Protein AF-C5TC11-F1 (afdb_monomer_lite)

Secondary structure (DSSP, 8-state):
----HHHHHHHHHHHHHTTSEEEESSGGG-EEEEPP-TT--TTTSS--S----

Sequence (53 aa):
MGDSQRTVQRALADLEATGQVRAIGQARARRWLAAPLVGFTTILLLPTAQANP

Foldseek 3Di:
DDCDPVNVVVVLVVCVVVVQWDWDDDDPNTDIGGRPPPPPPVVVVPDVPDPDD

Radius of gyration: 17.47 Å; chains: 1; bounding box: 36×23×49 Å

pLDDT: mean 72.28, std 13.13, range [41.22, 90.5]

Structure (mmCIF, N/CA/C/O backbone):
data_AF-C5TC11-F1
#
_entry.id   AF-C5TC11-F1
#
loop_
_atom_site.group_PDB
_atom_site.id
_atom_site.type_symbol
_atom_site.label_atom_id
_atom_site.label_alt_id
_atom_site.label_comp_id
_atom_site.label_asym_id
_atom_site.label_entity_id
_atom_site.label_seq_id
_atom_site.pdbx_PDB_ins_code
_atom_site.Cartn_x
_atom_site.Cartn_y
_atom_site.Cartn_z
_atom_site.occupancy
_atom_site.B_iso_or_equiv
_atom_site.auth_seq_id
_atom_site.auth_comp_id
_atom_site.auth_asym_id
_atom_site.auth_atom_id
_atom_site.pdbx_PDB_model_num
ATOM 1 N N . MET A 1 1 ? 26.040 -8.590 -5.233 1.00 50.62 1 MET A N 1
ATOM 2 C CA . MET A 1 1 ? 24.908 -8.882 -6.135 1.00 50.62 1 MET A CA 1
ATOM 3 C C . MET A 1 1 ? 23.800 -7.930 -5.732 1.00 50.62 1 MET A C 1
ATOM 5 O O . MET A 1 1 ? 23.090 -8.187 -4.773 1.00 50.62 1 MET A O 1
ATOM 9 N N . GLY A 1 2 ? 23.841 -6.725 -6.300 1.00 56.03 2 GLY A N 1
ATOM 10 C CA . GLY A 1 2 ? 22.979 -5.630 -5.873 1.00 56.03 2 GLY A CA 1
ATOM 11 C C . GLY A 1 2 ? 21.560 -5.916 -6.316 1.00 56.03 2 GLY A C 1
ATOM 12 O O . GLY A 1 2 ? 21.311 -6.053 -7.515 1.00 56.03 2 GLY A O 1
ATOM 13 N N . ASP A 1 3 ? 20.657 -6.021 -5.352 1.00 59.81 3 ASP A N 1
ATOM 14 C CA . ASP A 1 3 ? 19.233 -5.994 -5.615 1.00 59.81 3 ASP A CA 1
ATOM 15 C C . ASP A 1 3 ? 18.948 -4.666 -6.328 1.00 59.81 3 ASP A C 1
ATOM 17 O O . ASP A 1 3 ? 19.115 -3.582 -5.765 1.00 59.81 3 ASP A O 1
ATOM 21 N N . SER A 1 4 ? 18.749 -4.737 -7.645 1.00 81.75 4 SER A N 1
ATOM 22 C CA . SER A 1 4 ? 18.770 -3.556 -8.506 1.00 81.75 4 SER A CA 1
ATOM 23 C C . SER A 1 4 ? 17.738 -2.552 -8.004 1.00 81.75 4 SER A C 1
ATOM 25 O O . SER A 1 4 ? 16.624 -2.934 -7.665 1.00 81.75 4 SER A O 1
ATOM 27 N N . GLN A 1 5 ? 18.048 -1.255 -8.035 1.00 79.38 5 GLN A N 1
ATOM 28 C CA . GLN A 1 5 ? 17.093 -0.185 -7.702 1.00 79.38 5 GLN A CA 1
ATOM 29 C C . GLN A 1 5 ? 15.726 -0.380 -8.391 1.00 79.38 5 GLN A C 1
ATOM 31 O O . GLN A 1 5 ? 14.678 -0.102 -7.817 1.00 79.38 5 GLN A O 1
ATOM 36 N N . ARG A 1 6 ? 15.743 -0.930 -9.608 1.00 83.50 6 ARG A N 1
ATOM 37 C CA . ARG A 1 6 ? 14.570 -1.329 -10.393 1.00 83.50 6 ARG A CA 1
ATOM 38 C C . ARG A 1 6 ? 13.729 -2.445 -9.749 1.00 83.50 6 ARG A C 1
ATOM 40 O O . ARG A 1 6 ? 12.513 -2.418 -9.895 1.00 83.50 6 ARG A O 1
ATOM 47 N N . THR A 1 7 ? 14.343 -3.406 -9.057 1.00 85.88 7 THR A N 1
ATOM 48 C CA . THR A 1 7 ? 13.647 -4.437 -8.266 1.00 85.88 7 THR A CA 1
ATOM 49 C C . THR A 1 7 ? 12.926 -3.796 -7.085 1.00 85.88 7 THR A C 1
ATOM 51 O O . THR A 1 7 ? 11.730 -4.010 -6.919 1.00 85.88 7 THR A O 1
ATOM 54 N N . VAL A 1 8 ? 13.610 -2.924 -6.337 1.00 83.88 8 VAL A N 1
ATOM 55 C CA . VAL A 1 8 ? 13.017 -2.189 -5.206 1.00 83.88 8 VAL A CA 1
ATOM 56 C C . VAL A 1 8 ? 11.862 -1.292 -5.667 1.00 83.88 8 VAL A C 1
ATOM 58 O O . VAL A 1 8 ? 10.809 -1.270 -5.042 1.00 83.88 8 VAL A O 1
ATOM 61 N N . GLN A 1 9 ? 12.016 -0.589 -6.794 1.00 87.00 9 GLN A N 1
ATOM 62 C CA . GLN A 1 9 ? 10.952 0.239 -7.372 1.00 87.00 9 GLN A CA 1
ATOM 63 C C . GLN A 1 9 ? 9.744 -0.579 -7.842 1.00 87.00 9 GLN A C 1
ATOM 65 O O . GLN A 1 9 ? 8.616 -0.137 -7.641 1.00 87.00 9 GLN A O 1
ATOM 70 N N . ARG A 1 10 ? 9.962 -1.758 -8.443 1.00 87.81 10 ARG A N 1
ATOM 71 C CA . ARG A 1 10 ? 8.872 -2.676 -8.809 1.00 87.81 10 ARG A CA 1
ATOM 72 C C . ARG A 1 10 ? 8.139 -3.183 -7.572 1.00 87.81 10 ARG A C 1
ATOM 74 O O . ARG A 1 10 ? 6.928 -3.046 -7.511 1.00 87.81 10 ARG A O 1
ATOM 81 N N . ALA A 1 11 ? 8.872 -3.655 -6.565 1.00 87.44 11 ALA A N 1
ATOM 82 C CA . ALA A 1 11 ? 8.283 -4.120 -5.314 1.00 87.44 11 ALA A CA 1
ATOM 83 C C . ALA A 1 11 ? 7.466 -3.017 -4.615 1.00 87.44 11 ALA A C 1
ATOM 85 O O . ALA A 1 11 ? 6.364 -3.272 -4.149 1.00 87.44 11 ALA A O 1
ATOM 86 N N . LEU A 1 12 ? 7.960 -1.774 -4.587 1.00 86.00 12 LEU A N 1
ATOM 87 C CA . LEU A 1 12 ? 7.217 -0.636 -4.033 1.00 86.00 12 LEU A CA 1
ATOM 88 C C . LEU A 1 12 ? 5.958 -0.291 -4.838 1.00 86.00 12 LEU A C 1
ATOM 90 O O . LEU A 1 12 ? 4.949 0.065 -4.239 1.00 86.00 12 LEU A O 1
ATOM 94 N N . ALA A 1 13 ? 5.999 -0.407 -6.168 1.00 87.19 13 ALA A N 1
ATOM 95 C CA . ALA A 1 13 ? 4.827 -0.201 -7.017 1.00 87.19 13 ALA A CA 1
ATOM 96 C C . ALA A 1 13 ? 3.767 -1.295 -6.803 1.00 87.19 13 ALA A C 1
ATOM 98 O O . ALA A 1 13 ? 2.583 -0.980 -6.696 1.00 87.19 13 ALA A O 1
ATOM 99 N N . ASP A 1 14 ? 4.188 -2.554 -6.666 1.00 90.50 14 ASP A N 1
ATOM 100 C CA . ASP A 1 14 ? 3.291 -3.671 -6.358 1.00 90.50 14 ASP A CA 1
ATOM 101 C C . ASP A 1 14 ? 2.657 -3.491 -4.968 1.00 90.50 14 ASP A C 1
ATOM 103 O O . ASP A 1 14 ? 1.445 -3.626 -4.814 1.00 90.50 14 ASP A O 1
ATOM 107 N N . LEU A 1 15 ? 3.449 -3.090 -3.965 1.00 87.00 15 LEU A N 1
ATOM 108 C CA . LEU A 1 15 ? 2.959 -2.776 -2.617 1.00 87.00 15 LEU A CA 1
ATOM 109 C C . LEU A 1 15 ? 2.028 -1.547 -2.587 1.00 87.00 15 LEU A C 1
ATOM 111 O O . LEU A 1 15 ? 1.171 -1.436 -1.711 1.00 87.00 15 LEU A O 1
ATOM 115 N N . GLU A 1 16 ? 2.202 -0.587 -3.498 1.00 86.44 16 GLU A N 1
ATOM 116 C CA . GLU A 1 16 ? 1.304 0.569 -3.632 1.00 86.44 16 GLU A CA 1
ATOM 117 C C . GLU A 1 16 ? -0.028 0.148 -4.251 1.00 86.44 16 GLU A C 1
ATOM 119 O O . GLU A 1 16 ? -1.084 0.560 -3.771 1.00 86.44 16 GLU A O 1
ATOM 124 N N . ALA A 1 17 ? 0.010 -0.739 -5.249 1.00 86.00 17 ALA A N 1
ATOM 125 C CA . ALA A 1 17 ? -1.181 -1.321 -5.859 1.00 86.00 17 ALA A CA 1
ATOM 126 C C . ALA A 1 17 ? -1.995 -2.172 -4.868 1.00 86.00 17 ALA A C 1
ATOM 128 O O . ALA A 1 17 ? -3.223 -2.167 -4.927 1.00 86.00 17 ALA A O 1
ATOM 129 N N . THR A 1 18 ? -1.340 -2.857 -3.922 1.00 87.00 18 THR A N 1
ATOM 130 C CA . THR A 1 18 ? -2.019 -3.587 -2.834 1.00 87.00 18 THR A CA 1
ATOM 131 C C . THR A 1 18 ? -2.461 -2.686 -1.677 1.00 87.00 18 THR A C 1
ATOM 133 O O . THR A 1 18 ? -3.067 -3.168 -0.720 1.00 87.00 18 THR A O 1
ATOM 136 N N . GLY A 1 19 ? -2.172 -1.381 -1.736 1.00 81.31 19 GLY A N 1
ATOM 137 C CA . GLY A 1 19 ? -2.502 -0.426 -0.679 1.00 81.31 19 GLY A CA 1
ATOM 138 C C . GLY A 1 19 ? -1.685 -0.610 0.603 1.00 81.31 19 GLY A C 1
ATOM 139 O O . GLY A 1 19 ? -2.079 -0.097 1.647 1.00 81.31 19 GLY A O 1
ATOM 140 N N . GLN A 1 20 ? -0.562 -1.333 0.546 1.00 82.50 20 GLN A N 1
ATOM 141 C CA . GLN A 1 20 ? 0.335 -1.579 1.679 1.00 82.50 20 GLN A CA 1
ATOM 142 C C . GLN A 1 20 ? 1.400 -0.496 1.851 1.00 82.50 20 GLN A C 1
ATOM 144 O O . GLN A 1 20 ? 1.937 -0.333 2.946 1.00 82.50 20 GLN A O 1
ATOM 149 N N . VAL A 1 21 ? 1.707 0.267 0.803 1.00 85.94 21 VAL A N 1
ATOM 150 C CA . VAL A 1 21 ? 2.518 1.489 0.882 1.00 85.94 21 VAL A CA 1
ATOM 151 C C . VAL A 1 21 ? 1.838 2.611 0.107 1.00 85.94 21 VAL A C 1
ATOM 153 O O . VAL A 1 21 ? 1.014 2.382 -0.770 1.00 85.94 21 VAL A O 1
ATOM 156 N N . ARG A 1 22 ? 2.186 3.852 0.423 1.00 82.88 22 ARG A N 1
ATOM 157 C CA . ARG A 1 22 ? 1.728 5.042 -0.284 1.00 82.88 22 ARG A CA 1
ATOM 158 C C . ARG A 1 22 ? 2.911 5.923 -0.595 1.00 82.88 22 ARG A C 1
ATOM 160 O O . ARG A 1 22 ? 3.724 6.215 0.285 1.00 82.88 22 ARG A O 1
ATOM 167 N N . ALA A 1 23 ? 2.968 6.412 -1.820 1.00 83.94 23 ALA A N 1
ATOM 168 C CA . ALA A 1 23 ? 3.938 7.418 -2.163 1.00 83.94 23 ALA A CA 1
ATOM 169 C C . ALA A 1 23 ? 3.427 8.839 -1.885 1.00 83.94 23 ALA A C 1
ATOM 171 O O . ALA A 1 23 ? 2.292 9.188 -2.198 1.00 83.94 23 ALA A O 1
ATOM 172 N N . ILE A 1 24 ? 4.288 9.674 -1.312 1.00 82.06 24 ILE A N 1
ATOM 173 C CA . ILE A 1 24 ? 4.018 11.074 -0.988 1.00 82.06 24 ILE A CA 1
ATOM 174 C C . ILE A 1 24 ? 5.097 11.939 -1.633 1.00 82.06 24 ILE A C 1
ATOM 176 O O . ILE A 1 24 ? 6.286 11.702 -1.432 1.00 82.06 24 ILE A O 1
ATOM 180 N N . GLY A 1 25 ? 4.688 12.961 -2.383 1.00 79.06 25 GLY A N 1
ATOM 181 C CA . GLY A 1 25 ? 5.593 13.852 -3.114 1.00 79.06 25 GLY A CA 1
ATOM 182 C C . GLY A 1 25 ? 5.762 13.473 -4.587 1.00 79.06 25 GLY A C 1
ATOM 183 O O . GLY A 1 25 ? 5.176 12.508 -5.072 1.00 79.06 25 GLY A O 1
ATOM 184 N N . GLN A 1 26 ? 6.550 14.268 -5.312 1.00 73.31 26 GLN A N 1
ATOM 185 C CA . GLN A 1 26 ? 6.700 14.182 -6.768 1.00 73.31 26 GLN A CA 1
ATOM 186 C C . GLN A 1 26 ? 8.145 13.837 -7.164 1.00 73.31 26 GLN A C 1
ATOM 188 O O . GLN A 1 26 ? 9.105 14.332 -6.568 1.00 73.31 26 GLN A O 1
ATOM 193 N N . ALA A 1 27 ? 8.294 12.990 -8.187 1.00 73.62 27 ALA A N 1
ATOM 194 C CA . ALA A 1 27 ? 9.568 12.600 -8.802 1.00 73.62 27 ALA A CA 1
ATOM 195 C C . ALA A 1 27 ? 10.670 12.187 -7.794 1.00 73.62 27 ALA A C 1
ATOM 197 O O . ALA A 1 27 ? 10.585 11.126 -7.181 1.00 73.62 27 ALA A O 1
ATOM 198 N N . ARG A 1 28 ? 11.719 13.004 -7.615 1.00 65.94 28 ARG A N 1
ATOM 199 C CA . ARG A 1 28 ? 12.880 12.704 -6.750 1.00 65.94 28 ARG A CA 1
ATOM 200 C C . ARG A 1 28 ? 12.580 12.846 -5.253 1.00 65.94 28 ARG A C 1
ATOM 202 O O . ARG A 1 28 ? 13.290 12.273 -4.436 1.00 65.94 28 ARG A O 1
ATOM 209 N N . ALA A 1 29 ? 11.525 13.578 -4.901 1.00 70.38 29 ALA A N 1
ATOM 210 C CA . ALA A 1 29 ? 11.056 13.749 -3.528 1.00 70.38 29 ALA A CA 1
ATOM 211 C C . ALA A 1 29 ? 9.939 12.753 -3.164 1.00 70.38 29 ALA A C 1
ATOM 213 O O . ALA A 1 29 ? 9.195 12.982 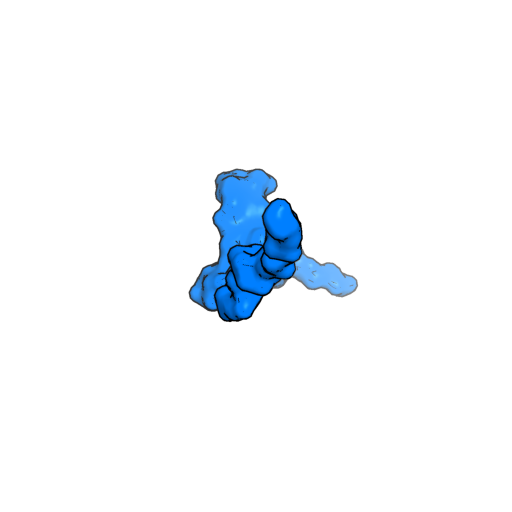-2.211 1.00 70.38 29 ALA A O 1
ATOM 214 N N . ARG A 1 30 ? 9.785 11.663 -3.930 1.00 77.06 30 ARG A N 1
ATOM 215 C CA . ARG A 1 30 ? 8.771 10.637 -3.679 1.00 77.06 30 ARG A CA 1
ATOM 216 C C . ARG A 1 30 ? 9.179 9.799 -2.463 1.00 77.06 30 ARG A C 1
ATOM 218 O O . ARG A 1 30 ? 10.083 8.970 -2.530 1.00 77.06 30 ARG A O 1
ATOM 225 N N . ARG A 1 31 ? 8.525 10.054 -1.333 1.00 81.31 31 ARG A N 1
ATOM 226 C CA . ARG A 1 31 ? 8.687 9.336 -0.065 1.00 81.31 31 ARG A CA 1
ATOM 227 C C . ARG A 1 31 ? 7.689 8.188 -0.027 1.00 81.31 31 ARG A C 1
ATOM 229 O O . ARG A 1 31 ? 6.498 8.418 -0.199 1.00 81.31 31 ARG A O 1
ATOM 236 N N . TRP A 1 32 ? 8.157 6.974 0.217 1.00 82.38 32 TRP A N 1
ATOM 237 C CA . TRP A 1 32 ? 7.291 5.813 0.406 1.00 82.38 32 TRP A CA 1
ATOM 238 C C . TRP A 1 32 ? 6.994 5.664 1.893 1.00 82.38 32 TRP A C 1
ATOM 240 O O . TRP A 1 32 ? 7.917 5.555 2.697 1.00 82.38 32 TRP A O 1
ATOM 250 N N . LEU A 1 33 ? 5.718 5.705 2.264 1.00 81.00 33 LEU A N 1
ATOM 251 C CA . LEU A 1 33 ? 5.263 5.420 3.620 1.00 81.00 33 LEU A CA 1
ATOM 252 C C . LEU A 1 33 ? 4.496 4.105 3.620 1.00 81.00 33 LEU A C 1
ATOM 254 O O . LEU A 1 33 ? 3.636 3.906 2.767 1.00 81.00 33 LEU A O 1
ATOM 258 N N . ALA A 1 34 ? 4.773 3.232 4.586 1.00 80.38 34 ALA A N 1
ATOM 259 C CA . ALA A 1 34 ? 3.925 2.074 4.829 1.00 80.38 34 ALA A CA 1
ATOM 260 C C . ALA A 1 34 ? 2.499 2.543 5.142 1.00 80.38 34 ALA A C 1
ATOM 262 O O . ALA A 1 34 ? 2.298 3.529 5.861 1.00 80.38 34 ALA A O 1
ATOM 263 N N . ALA A 1 35 ? 1.511 1.862 4.572 1.00 71.56 35 ALA A N 1
ATOM 264 C CA . ALA A 1 35 ? 0.128 2.081 4.927 1.00 71.56 35 ALA A CA 1
ATOM 265 C C . ALA A 1 35 ? -0.023 1.756 6.419 1.00 71.56 35 ALA A C 1
ATOM 267 O O . ALA A 1 35 ? 0.446 0.704 6.865 1.00 71.56 35 ALA A O 1
ATOM 268 N N . PRO A 1 36 ? -0.622 2.658 7.215 1.00 67.81 36 PRO A N 1
ATOM 269 C CA . PRO A 1 36 ? -0.915 2.344 8.601 1.00 67.81 36 PRO A CA 1
ATOM 270 C C . PRO A 1 36 ? -1.792 1.093 8.613 1.00 67.81 36 PRO A C 1
ATOM 272 O O . PRO A 1 36 ? -2.769 1.0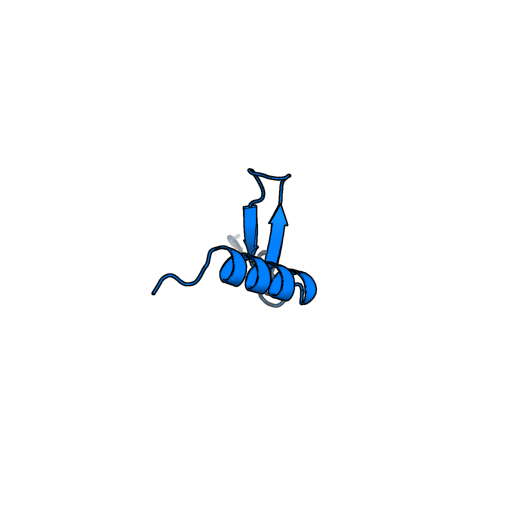30 7.864 1.00 67.81 36 PRO A O 1
ATOM 275 N N . LEU A 1 37 ? -1.430 0.095 9.425 1.00 65.31 37 LEU A N 1
ATOM 276 C CA . LEU A 1 37 ? -2.259 -1.091 9.621 1.00 65.31 37 LEU A CA 1
ATOM 277 C C . LEU A 1 37 ? -3.652 -0.622 10.060 1.00 65.31 37 LEU A C 1
ATOM 279 O O . LEU A 1 37 ? -3.843 -0.202 11.203 1.00 65.31 37 LEU A O 1
ATOM 283 N N . VAL A 1 38 ? -4.617 -0.681 9.140 1.00 61.38 38 VAL A N 1
ATOM 284 C CA . VAL A 1 38 ? -6.044 -0.580 9.445 1.00 61.38 38 VAL A CA 1
ATOM 285 C C . VAL A 1 38 ? -6.335 -1.715 10.427 1.00 61.38 38 VAL A C 1
ATOM 287 O O . VAL A 1 38 ? -6.326 -2.886 10.068 1.00 61.38 38 VAL A O 1
ATOM 290 N N . GLY A 1 39 ? -6.436 -1.366 11.707 1.00 57.62 39 GLY A N 1
ATOM 291 C CA . GLY A 1 39 ? -6.475 -2.320 12.817 1.00 57.62 39 GLY A CA 1
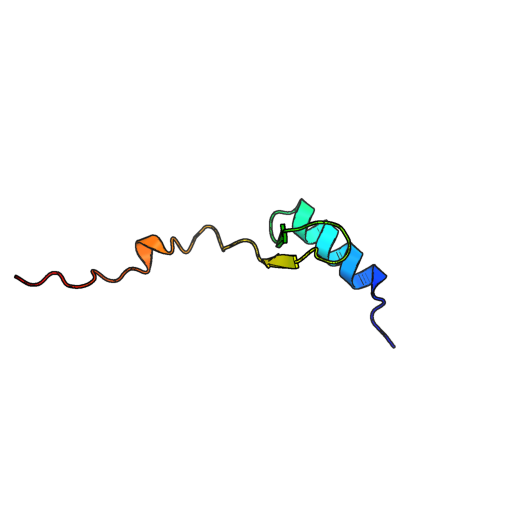ATOM 292 C C . GLY A 1 39 ? -5.871 -1.752 14.100 1.00 57.62 39 GLY A C 1
ATOM 293 O O . GLY A 1 39 ? -6.415 -1.976 15.175 1.00 57.62 39 GLY A O 1
ATOM 294 N N . PHE A 1 40 ? -4.831 -0.918 13.993 1.00 55.06 40 PHE A N 1
ATOM 295 C CA . PHE A 1 40 ? -4.408 -0.048 15.090 1.00 55.06 40 PHE A CA 1
ATOM 296 C C . PHE A 1 40 ? -4.945 1.347 14.840 1.00 55.06 40 PHE A C 1
ATOM 298 O O . PHE A 1 40 ? -4.285 2.243 14.317 1.00 55.06 40 PHE A O 1
ATOM 305 N N . THR A 1 41 ? -6.198 1.522 15.224 1.00 53.00 41 THR A N 1
ATOM 306 C CA . THR A 1 41 ? -6.764 2.834 15.475 1.00 53.00 41 THR A CA 1
ATOM 307 C C . THR A 1 41 ? -5.814 3.541 16.447 1.00 53.00 41 THR A C 1
ATOM 309 O O . THR A 1 41 ? -5.788 3.220 17.628 1.00 53.00 41 THR A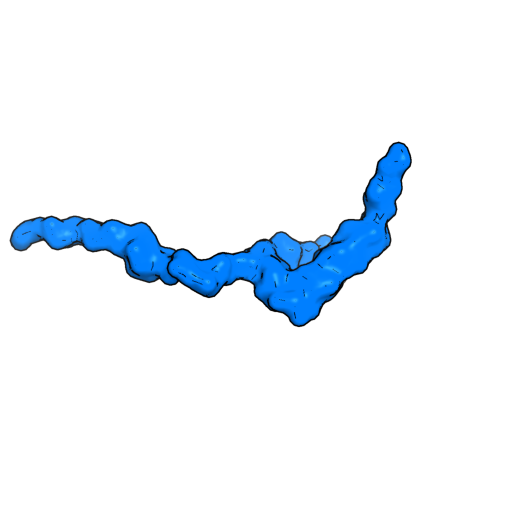 O 1
ATOM 312 N N . THR A 1 42 ? -4.988 4.485 15.984 1.00 53.72 42 THR A N 1
ATOM 313 C CA . THR A 1 42 ? -4.130 5.274 16.891 1.00 53.72 42 THR A CA 1
ATOM 314 C C . THR A 1 42 ? -4.973 6.065 17.902 1.00 53.72 42 THR A C 1
ATOM 316 O O . THR A 1 42 ? -4.484 6.436 18.960 1.00 53.72 42 THR A O 1
ATOM 319 N N . ILE A 1 43 ? -6.264 6.256 17.597 1.00 56.75 43 ILE A N 1
ATOM 320 C CA . ILE A 1 43 ? -7.293 6.783 18.504 1.00 56.75 43 ILE A CA 1
ATOM 321 C C . ILE A 1 43 ? -7.648 5.771 19.621 1.00 56.75 43 ILE A C 1
ATOM 323 O O . ILE A 1 43 ? -8.043 6.175 20.703 1.00 56.75 43 ILE A O 1
ATOM 327 N N . LEU A 1 44 ? -7.463 4.466 19.401 1.00 57.94 44 LEU A N 1
ATOM 328 C CA . LEU A 1 44 ? -7.681 3.375 20.365 1.00 57.94 44 LEU A CA 1
ATOM 329 C C . LEU A 1 44 ? -6.398 3.046 21.149 1.00 57.94 44 LEU A C 1
ATOM 331 O O . LEU A 1 44 ? -6.452 2.382 22.176 1.00 57.94 44 LEU A O 1
ATOM 335 N N . LEU A 1 45 ? -5.248 3.530 20.666 1.00 57.56 45 LEU A N 1
ATOM 336 C CA . LEU A 1 45 ? -3.977 3.563 21.391 1.00 57.56 45 LEU A CA 1
ATOM 337 C C . LEU A 1 45 ? -3.821 4.821 22.251 1.00 57.56 45 LEU A C 1
ATOM 339 O O . LEU A 1 45 ? -2.764 4.990 22.852 1.00 57.56 45 LEU A O 1
ATOM 343 N N . LEU A 1 46 ? -4.833 5.695 22.335 1.00 63.00 46 LEU A N 1
ATOM 344 C CA . LEU A 1 46 ? -4.921 6.579 23.488 1.00 63.00 46 LEU A CA 1
ATOM 345 C C . LEU A 1 46 ? -5.365 5.688 24.656 1.00 63.00 46 LEU A C 1
ATOM 347 O O . LEU A 1 46 ? -6.552 5.351 24.721 1.00 63.00 46 LEU A O 1
ATOM 351 N N . PRO A 1 47 ? -4.481 5.294 25.601 1.00 56.91 47 PRO A N 1
ATOM 352 C CA . PRO A 1 47 ? -5.000 5.008 26.921 1.00 56.91 47 PRO A CA 1
ATOM 353 C C . PRO A 1 47 ? -5.708 6.297 27.293 1.00 56.91 47 PRO A C 1
ATOM 355 O O . PRO A 1 47 ? -5.090 7.351 27.173 1.00 56.91 47 PRO A O 1
ATOM 358 N N . THR A 1 48 ? -7.003 6.223 27.597 1.00 56.09 48 THR A N 1
ATOM 359 C CA . THR A 1 48 ? -7.622 6.972 28.693 1.00 56.09 48 THR A CA 1
ATOM 360 C C . THR A 1 48 ? -6.623 7.945 29.317 1.00 56.09 48 THR A C 1
ATOM 362 O O . THR A 1 48 ? -5.995 7.614 30.328 1.00 56.09 48 THR A O 1
ATOM 365 N N . ALA A 1 49 ? -6.363 9.071 28.636 1.00 58.56 49 ALA A N 1
ATOM 366 C CA . ALA A 1 49 ? -5.320 10.007 29.016 1.00 58.56 49 ALA A CA 1
ATOM 367 C C . ALA A 1 49 ? -5.968 10.799 30.130 1.00 58.56 49 ALA A C 1
ATOM 369 O O . ALA A 1 49 ? -6.540 11.860 29.929 1.00 58.56 49 ALA A O 1
ATOM 370 N N . GLN A 1 50 ? -5.956 10.128 31.275 1.00 60.19 50 GLN A N 1
ATOM 371 C CA . GLN A 1 50 ? -6.402 10.546 32.577 1.00 60.19 50 GLN A CA 1
ATOM 372 C C . GLN A 1 50 ? -7.912 10.794 32.645 1.00 60.19 50 GLN A C 1
ATOM 374 O O . GLN A 1 50 ? -8.397 11.917 32.650 1.00 60.19 50 GLN A O 1
ATOM 379 N N . ALA A 1 51 ? -8.659 9.699 32.809 1.00 61.84 51 ALA A 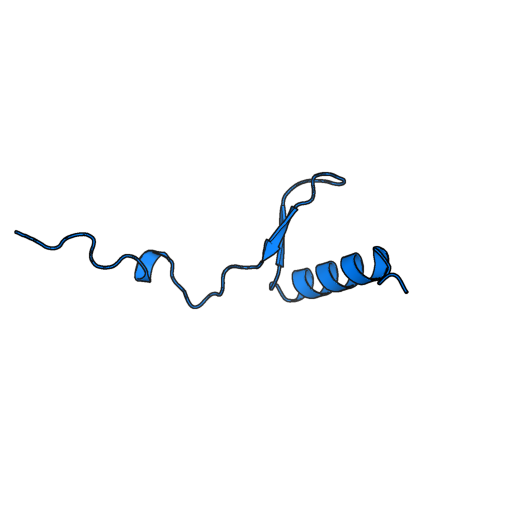N 1
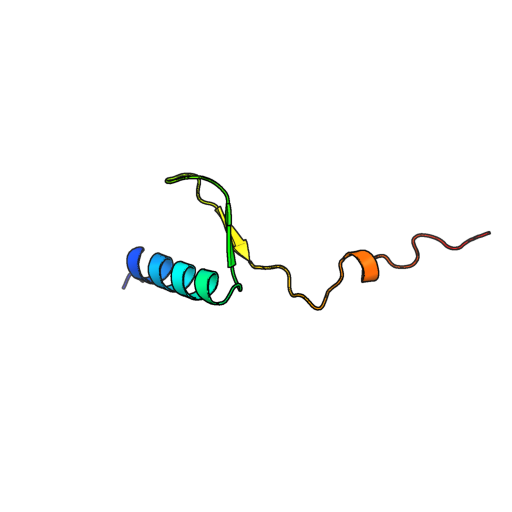ATOM 380 C CA . ALA A 1 51 ? -9.745 9.743 33.775 1.00 61.84 51 ALA A CA 1
ATOM 381 C C . ALA A 1 51 ? -9.106 9.883 35.163 1.00 61.84 51 ALA A C 1
ATOM 383 O O . ALA A 1 51 ? -8.522 8.915 35.647 1.00 61.84 51 ALA A O 1
ATOM 384 N N . ASN A 1 52 ? -9.157 11.081 35.749 1.00 41.22 52 ASN A N 1
ATOM 385 C CA . ASN A 1 52 ? -9.271 11.290 37.196 1.00 41.22 52 ASN A CA 1
ATOM 386 C C . ASN A 1 52 ? -9.526 12.780 37.505 1.00 41.22 52 ASN A C 1
ATOM 388 O O . ASN A 1 52 ? -9.018 13.628 36.770 1.00 41.22 52 ASN A O 1
ATOM 392 N N . PRO A 1 53 ? -10.110 13.089 38.669 1.00 59.03 53 PRO A N 1
ATOM 393 C CA . PRO A 1 53 ? -11.532 13.230 38.968 1.00 59.03 53 PRO A CA 1
ATOM 394 C C . PRO A 1 53 ? -12.012 14.693 38.995 1.00 59.03 53 PRO A C 1
ATOM 396 O O . PRO A 1 53 ? -11.178 15.607 39.182 1.00 59.03 53 PRO A O 1
#

Organism: NCBI:txid573060